Protein AF-A0A7V5NWN8-F1 (afdb_monomer_lite)

Foldseek 3Di:
DDDDDDDDPPPQAQFDDPCCVVVVCVGPGRVVVVCVVCVVVVHDDDDPPD

Secondary structure (DSSP, 8-state):
---------TT--SS--TTGGGGT-TT--HHHHHHHHHHHTT-----TT-

Sequence (50 aa):
MGRAFLLVMDSLGIGGAPDADKYGDEGANTLGAIARRFADEDIPFSIPFL

pLDDT: mean 96.24, std 4.05, range [72.12, 98.56]

Structure (mmCIF, N/CA/C/O backbone):
data_AF-A0A7V5NWN8-F1
#
_entry.id   AF-A0A7V5NWN8-F1
#
loop_
_atom_site.group_PDB
_atom_site.id
_atom_site.type_symbol
_atom_site.label_atom_id
_atom_site.label_alt_id
_atom_site.label_comp_id
_atom_site.label_asym_id
_atom_site.label_entity_id
_atom_site.label_seq_id
_atom_site.pdbx_PDB_ins_code
_atom_site.Cartn_x
_atom_site.Cartn_y
_atom_site.Cartn_z
_atom_site.occupancy
_atom_site.B_iso_or_equiv
_atom_site.auth_seq_id
_atom_site.auth_comp_id
_atom_site.auth_asym_id
_atom_site.auth_atom_id
_atom_site.pdbx_PDB_model_num
ATOM 1 N N . MET A 1 1 ? -7.819 -3.633 33.389 1.00 72.12 1 MET A N 1
ATOM 2 C CA . MET A 1 1 ? -7.387 -2.602 32.419 1.00 72.12 1 MET A CA 1
ATOM 3 C C . MET A 1 1 ? -6.838 -3.312 31.188 1.00 72.12 1 MET A C 1
ATOM 5 O O . MET A 1 1 ? -5.940 -4.130 31.352 1.00 72.12 1 MET A O 1
ATOM 9 N N . GLY A 1 2 ? -7.394 -3.073 29.998 1.00 90.12 2 GLY A N 1
ATOM 10 C CA . GLY A 1 2 ? -6.849 -3.608 28.741 1.00 90.12 2 GLY A CA 1
ATOM 11 C C . GLY A 1 2 ? -5.670 -2.764 28.250 1.00 90.12 2 GLY A C 1
ATOM 12 O O . GLY A 1 2 ? -5.637 -1.563 28.504 1.00 90.12 2 GLY A O 1
ATOM 13 N N . ARG A 1 3 ? -4.693 -3.385 27.582 1.00 95.19 3 ARG A N 1
ATOM 14 C CA . ARG A 1 3 ? -3.562 -2.701 26.930 1.00 95.19 3 ARG A CA 1
ATOM 15 C C . ARG A 1 3 ? -3.628 -2.975 25.430 1.00 95.19 3 ARG A C 1
ATOM 17 O O . ARG A 1 3 ? -3.964 -4.093 25.051 1.00 95.19 3 ARG A O 1
ATOM 24 N N . ALA A 1 4 ? -3.269 -1.989 24.617 1.00 96.62 4 ALA A N 1
ATOM 25 C CA . ALA A 1 4 ? -3.136 -2.117 23.169 1.00 96.62 4 ALA A CA 1
ATOM 26 C C . ALA A 1 4 ? -1.771 -1.582 22.720 1.00 96.62 4 ALA A C 1
ATOM 28 O O . ALA A 1 4 ? -1.244 -0.648 23.326 1.00 96.62 4 ALA A O 1
ATOM 29 N N . PHE A 1 5 ? -1.228 -2.170 21.654 1.00 96.19 5 PHE A N 1
ATOM 30 C CA . PHE A 1 5 ? -0.041 -1.688 20.953 1.00 96.19 5 PHE A CA 1
ATOM 31 C C . PHE A 1 5 ? -0.466 -1.294 19.543 1.00 96.19 5 PHE A C 1
ATOM 33 O O . PHE A 1 5 ? -1.034 -2.112 18.823 1.00 96.19 5 PHE A O 1
ATOM 40 N N . LEU A 1 6 ? -0.217 -0.042 19.170 1.00 97.12 6 LEU A N 1
ATOM 41 C CA . LEU A 1 6 ? -0.495 0.471 17.835 1.00 97.12 6 LEU A CA 1
ATOM 42 C C . LEU A 1 6 ? 0.829 0.611 17.089 1.00 97.12 6 LEU A C 1
ATOM 44 O O . LEU A 1 6 ? 1.722 1.319 17.551 1.00 97.12 6 LEU A O 1
ATOM 48 N N . LEU A 1 7 ? 0.936 -0.058 15.945 1.00 96.94 7 LEU A N 1
ATOM 49 C CA . LEU A 1 7 ? 2.045 0.100 15.012 1.00 96.94 7 LEU A CA 1
ATOM 50 C C . LEU A 1 7 ? 1.498 0.691 13.716 1.00 96.94 7 LEU A C 1
ATOM 52 O O . LEU A 1 7 ? 0.544 0.161 13.151 1.00 96.94 7 LEU A O 1
ATOM 56 N N . VAL A 1 8 ? 2.102 1.785 13.260 1.00 97.06 8 VAL A N 1
ATOM 57 C CA . VAL A 1 8 ? 1.770 2.430 11.987 1.00 97.06 8 VAL A CA 1
ATOM 58 C C . VAL A 1 8 ? 2.978 2.290 11.076 1.00 97.06 8 VAL A C 1
ATOM 60 O O . VAL A 1 8 ? 4.046 2.821 11.372 1.00 97.06 8 VAL A O 1
ATOM 63 N N . MET A 1 9 ? 2.810 1.556 9.980 1.00 97.19 9 MET A N 1
ATOM 64 C CA . MET A 1 9 ? 3.784 1.523 8.892 1.00 97.19 9 MET A CA 1
ATOM 65 C C . MET A 1 9 ? 3.442 2.669 7.944 1.00 97.19 9 MET A C 1
ATOM 67 O O . MET A 1 9 ? 2.581 2.524 7.077 1.00 97.19 9 MET A O 1
ATOM 71 N N . ASP A 1 10 ? 4.050 3.831 8.184 1.00 98.00 10 ASP A N 1
ATOM 72 C CA . ASP A 1 10 ? 3.730 5.053 7.446 1.00 98.00 10 ASP A CA 1
ATOM 73 C C . ASP A 1 10 ? 3.911 4.846 5.934 1.00 98.00 10 ASP A C 1
ATOM 75 O O . ASP A 1 10 ? 4.899 4.262 5.489 1.00 98.00 10 ASP A O 1
ATOM 79 N N . SER A 1 11 ? 2.936 5.303 5.148 1.00 96.50 11 SER A N 1
ATOM 80 C CA . SER A 1 11 ? 2.849 5.180 3.682 1.00 96.50 11 SER A CA 1
ATOM 81 C C . SER A 1 11 ? 2.830 3.76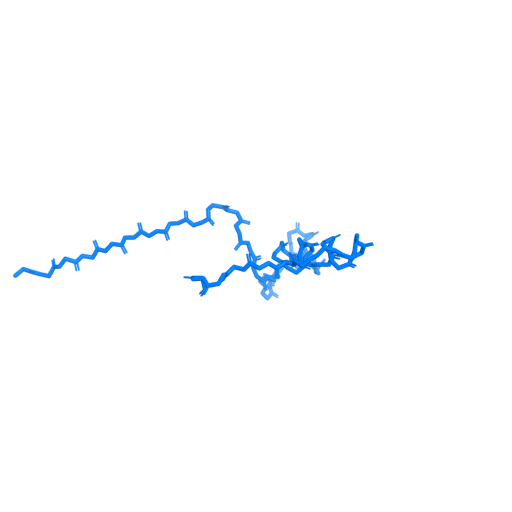3 3.063 1.00 96.50 11 SER A C 1
ATOM 83 O O . SER A 1 11 ? 2.761 3.644 1.835 1.00 96.50 11 SER A O 1
ATOM 85 N N . LEU A 1 12 ? 2.842 2.674 3.849 1.00 97.25 12 LEU A N 1
ATOM 86 C CA . LEU A 1 12 ? 2.878 1.298 3.321 1.00 97.25 12 LEU A CA 1
ATOM 87 C C . LEU A 1 12 ? 1.502 0.819 2.808 1.00 97.25 12 LEU A C 1
ATOM 89 O O . LEU A 1 12 ? 0.829 -0.005 3.428 1.00 97.25 12 LEU A O 1
ATOM 93 N N . GLY A 1 13 ? 1.080 1.337 1.653 1.00 97.12 13 GLY A N 1
ATOM 94 C CA . GLY A 1 13 ? -0.155 0.934 0.975 1.00 97.12 13 GLY A CA 1
ATOM 95 C C . GLY A 1 13 ? -0.085 -0.464 0.342 1.00 97.12 13 GLY A C 1
ATOM 96 O O . GLY A 1 13 ? 0.949 -0.870 -0.190 1.00 97.12 13 GLY A O 1
ATOM 97 N N . ILE A 1 14 ? -1.212 -1.182 0.341 1.00 96.88 14 ILE A N 1
ATOM 98 C CA . ILE A 1 14 ? -1.351 -2.546 -0.219 1.00 96.88 14 ILE A CA 1
ATOM 99 C C . ILE A 1 14 ? -2.197 -2.600 -1.507 1.00 96.88 14 ILE A C 1
ATOM 101 O O . ILE A 1 14 ? -2.662 -3.662 -1.914 1.00 96.88 14 ILE A O 1
ATOM 105 N N . GLY A 1 15 ? -2.409 -1.444 -2.138 1.00 97.31 15 GLY A N 1
ATOM 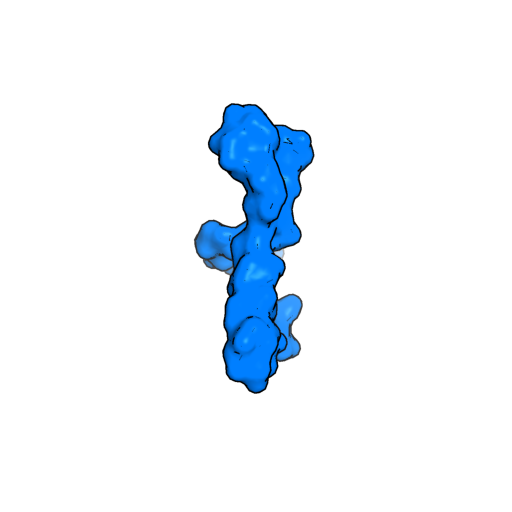106 C CA . GLY A 1 15 ? -3.288 -1.252 -3.291 1.00 97.31 15 GLY A CA 1
ATOM 107 C C . GLY A 1 15 ? -4.113 0.027 -3.151 1.00 97.31 15 GLY A C 1
ATOM 108 O O . GLY A 1 15 ? -4.308 0.521 -2.039 1.00 97.31 15 GLY A O 1
ATOM 109 N N . GLY A 1 16 ? -4.568 0.566 -4.280 1.00 96.88 16 GLY A N 1
ATOM 110 C CA . GLY A 1 16 ? -5.393 1.767 -4.331 1.00 96.88 16 GLY A CA 1
ATOM 111 C C . GLY A 1 16 ? -6.756 1.543 -3.682 1.00 96.88 16 GLY A C 1
ATOM 112 O O . GLY A 1 16 ? -7.334 0.456 -3.768 1.00 96.88 16 GLY A O 1
ATOM 113 N N . ALA A 1 17 ? -7.271 2.583 -3.028 1.00 96.62 17 ALA A N 1
ATOM 114 C CA . ALA A 1 17 ? -8.638 2.596 -2.527 1.00 96.62 17 ALA A CA 1
ATOM 115 C C . ALA A 1 17 ? -9.653 2.591 -3.693 1.00 96.62 17 ALA A C 1
ATOM 117 O O . ALA A 1 17 ? -9.290 2.924 -4.824 1.00 96.62 17 ALA A O 1
ATOM 118 N N . PRO A 1 18 ? -10.934 2.251 -3.444 1.00 97.56 18 PRO A N 1
ATOM 119 C CA . PRO A 1 18 ? -11.962 2.237 -4.489 1.00 97.56 18 PRO A CA 1
ATOM 120 C C . PRO A 1 18 ? -12.175 3.572 -5.220 1.00 97.56 18 PRO A C 1
ATOM 122 O O . PRO A 1 18 ? -12.791 3.579 -6.278 1.00 97.56 18 PRO A O 1
ATOM 125 N N . ASP A 1 19 ? -11.713 4.684 -4.651 1.00 98.06 19 ASP A N 1
ATOM 126 C CA . ASP A 1 19 ? -11.819 6.044 -5.180 1.00 98.06 19 ASP A CA 1
ATOM 127 C C . ASP A 1 19 ? -10.469 6.645 -5.604 1.00 98.06 19 ASP A C 1
ATOM 129 O O . ASP A 1 19 ? -10.359 7.861 -5.759 1.00 98.06 19 ASP A O 1
ATOM 133 N N . ALA A 1 20 ? -9.438 5.813 -5.790 1.00 98.31 20 ALA A N 1
ATOM 134 C CA . ALA A 1 20 ? -8.101 6.253 -6.191 1.00 98.31 20 ALA A CA 1
ATOM 135 C C . ALA A 1 20 ? -8.093 7.052 -7.512 1.00 98.31 20 ALA A C 1
ATOM 137 O O . ALA A 1 20 ? -7.271 7.949 -7.691 1.00 98.31 20 ALA A O 1
ATOM 138 N N . ASP A 1 21 ? -9.047 6.789 -8.408 1.00 98.00 21 ASP A N 1
ATOM 139 C CA . ASP A 1 21 ? -9.264 7.529 -9.656 1.00 98.00 21 ASP A CA 1
ATOM 140 C C . ASP A 1 21 ? -9.500 9.030 -9.421 1.00 98.00 21 ASP A C 1
ATOM 142 O O . ASP A 1 21 ? -8.973 9.871 -10.150 1.00 98.00 21 ASP A O 1
ATOM 146 N N . LYS A 1 22 ? -10.214 9.392 -8.350 1.00 98.56 22 LYS A N 1
ATOM 147 C CA . LYS A 1 22 ? -10.490 10.795 -7.996 1.00 98.56 22 LYS A CA 1
ATOM 148 C C . LYS A 1 22 ? -9.245 11.566 -7.571 1.00 98.56 22 LYS A C 1
ATOM 150 O O . LYS A 1 22 ? -9.254 12.796 -7.610 1.00 98.56 22 LYS A O 1
ATOM 155 N N . TYR A 1 23 ? -8.204 10.851 -7.156 1.00 97.62 23 TYR A N 1
ATOM 156 C CA . TYR A 1 23 ? -6.942 11.413 -6.682 1.00 97.62 23 TYR A CA 1
ATOM 157 C C . TYR A 1 23 ? -5.818 11.289 -7.717 1.00 97.62 23 TYR A C 1
ATOM 159 O O . TYR A 1 23 ? -4.726 11.798 -7.489 1.00 97.62 23 TYR A O 1
ATOM 167 N N . GLY A 1 24 ? -6.086 10.672 -8.875 1.00 97.62 24 GLY A N 1
ATOM 168 C CA . GLY A 1 24 ? -5.059 10.383 -9.877 1.00 97.62 24 GLY A CA 1
ATOM 169 C C . GLY A 1 24 ? -4.126 9.230 -9.489 1.00 97.62 24 GLY A C 1
ATOM 170 O O . GLY A 1 24 ? -3.075 9.076 -10.102 1.00 97.62 24 GLY A O 1
ATOM 171 N N . ASP A 1 25 ? -4.526 8.412 -8.512 1.00 97.88 25 ASP A N 1
ATOM 172 C CA . ASP A 1 25 ? -3.757 7.289 -7.962 1.00 97.88 25 ASP A CA 1
ATOM 173 C C . ASP A 1 25 ? -4.246 5.931 -8.500 1.00 97.88 25 ASP A C 1
ATOM 175 O O . ASP A 1 25 ? -4.038 4.878 -7.887 1.00 97.88 25 ASP A O 1
ATOM 179 N N . GLU A 1 26 ? -4.937 5.923 -9.643 1.00 97.81 26 GLU A N 1
ATOM 180 C CA . GLU A 1 26 ? -5.414 4.688 -10.263 1.00 97.81 26 GLU A CA 1
ATOM 181 C C . GLU A 1 26 ? -4.247 3.706 -10.481 1.00 97.81 26 GLU A C 1
ATOM 183 O O . GLU A 1 26 ? -3.212 4.034 -11.060 1.00 97.81 26 GLU A O 1
ATOM 188 N N . GLY A 1 27 ? -4.404 2.479 -9.975 1.00 95.88 27 GLY A N 1
ATOM 189 C CA . GLY A 1 27 ? -3.376 1.440 -10.051 1.00 95.88 27 GLY A CA 1
ATOM 190 C C . GLY A 1 27 ? -2.243 1.546 -9.020 1.00 95.88 27 GLY A C 1
ATOM 191 O O . GLY A 1 27 ? -1.363 0.682 -9.024 1.00 95.88 27 GLY A O 1
ATOM 192 N N . ALA A 1 28 ? -2.254 2.532 -8.115 1.00 97.81 28 ALA A N 1
ATOM 193 C CA . ALA A 1 28 ? -1.257 2.640 -7.052 1.00 97.81 28 ALA A CA 1
ATOM 194 C C . ALA A 1 28 ? -1.216 1.368 -6.185 1.00 97.81 28 ALA A C 1
ATOM 196 O O . ALA A 1 28 ? -2.238 0.872 -5.715 1.00 97.81 28 ALA A O 1
ATOM 197 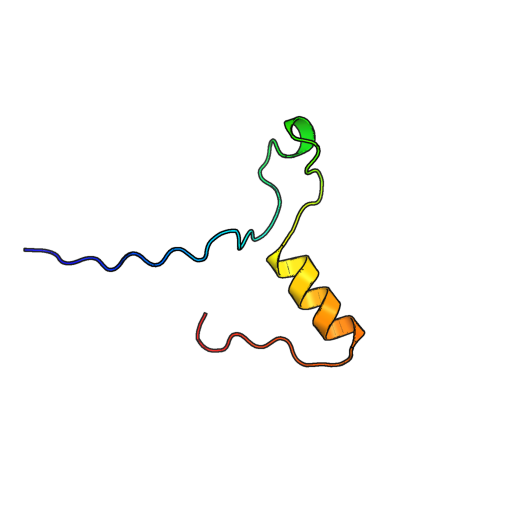N N . ASN A 1 29 ? -0.023 0.816 -5.962 1.00 98.25 29 ASN A N 1
ATOM 198 C CA . ASN A 1 29 ? 0.184 -0.327 -5.073 1.00 98.25 29 ASN A CA 1
ATOM 199 C C . ASN A 1 29 ? 1.623 -0.321 -4.543 1.00 98.25 29 ASN A C 1
ATOM 201 O O . ASN A 1 29 ? 2.522 -0.861 -5.186 1.00 98.25 29 ASN A O 1
ATOM 205 N N . THR A 1 30 ? 1.846 0.302 -3.382 1.00 98.12 30 THR A N 1
ATOM 206 C CA . THR A 1 30 ? 3.191 0.498 -2.816 1.00 98.12 30 THR A CA 1
ATOM 207 C C . THR A 1 30 ? 3.887 -0.829 -2.519 1.00 98.12 30 THR A C 1
ATOM 209 O O . THR A 1 30 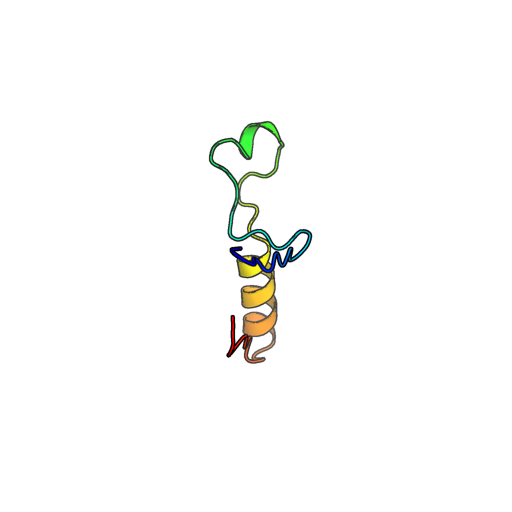? 4.966 -1.084 -3.053 1.00 98.12 30 THR A O 1
ATOM 212 N N . LEU A 1 31 ? 3.269 -1.709 -1.723 1.00 97.81 31 LEU A N 1
ATOM 213 C CA . LEU A 1 31 ? 3.859 -3.006 -1.377 1.00 97.81 31 LEU A CA 1
ATOM 214 C C . LEU A 1 31 ? 4.086 -3.877 -2.623 1.00 97.81 31 LEU A C 1
ATOM 216 O O . LEU A 1 31 ? 5.135 -4.504 -2.757 1.00 97.81 31 LEU A O 1
ATOM 220 N N . GLY A 1 32 ? 3.138 -3.874 -3.565 1.00 97.56 32 GLY A N 1
ATOM 221 C CA . GLY A 1 32 ? 3.259 -4.602 -4.827 1.00 97.56 32 GLY A CA 1
ATOM 222 C C . GLY A 1 32 ? 4.372 -4.068 -5.733 1.00 97.56 32 GLY A C 1
ATOM 223 O O . GLY A 1 32 ? 5.079 -4.859 -6.355 1.00 97.56 32 GLY A O 1
ATOM 224 N N . ALA A 1 33 ? 4.566 -2.748 -5.798 1.00 97.88 33 ALA A N 1
ATOM 225 C CA . ALA A 1 33 ? 5.656 -2.131 -6.553 1.00 97.88 33 ALA A CA 1
ATOM 226 C C . ALA A 1 33 ? 7.027 -2.470 -5.949 1.00 97.88 33 ALA A C 1
ATOM 228 O O . ALA A 1 33 ? 7.950 -2.803 -6.691 1.00 97.88 33 ALA A O 1
ATOM 229 N N . ILE A 1 34 ? 7.146 -2.467 -4.615 1.00 97.88 34 ILE A N 1
ATOM 230 C CA . ILE A 1 34 ? 8.362 -2.900 -3.909 1.00 97.88 34 ILE A CA 1
ATOM 231 C C . ILE A 1 34 ? 8.648 -4.374 -4.211 1.00 97.88 34 ILE A C 1
ATOM 233 O O . ILE A 1 34 ? 9.737 -4.699 -4.671 1.00 97.88 34 ILE A O 1
ATOM 237 N N . ALA A 1 35 ? 7.668 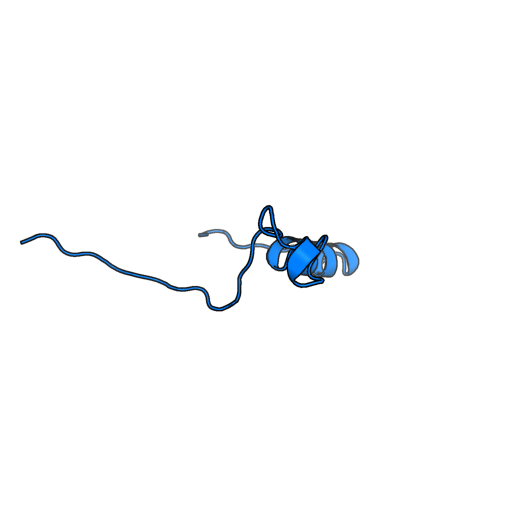-5.261 -4.023 1.00 97.50 35 ALA A N 1
ATOM 238 C CA . ALA A 1 35 ? 7.845 -6.690 -4.280 1.00 97.50 35 ALA A CA 1
ATOM 239 C C . ALA A 1 35 ? 8.258 -6.972 -5.736 1.00 97.50 35 ALA A C 1
ATOM 241 O O . ALA A 1 35 ? 9.148 -7.784 -5.983 1.00 97.50 35 ALA A O 1
ATOM 242 N N . ARG A 1 36 ? 7.660 -6.256 -6.699 1.00 98.06 36 ARG A N 1
ATOM 243 C CA . ARG A 1 36 ? 8.029 -6.343 -8.117 1.00 98.06 36 ARG A CA 1
ATOM 244 C C . ARG A 1 36 ? 9.468 -5.902 -8.355 1.00 98.06 36 ARG A C 1
ATOM 246 O O . ARG A 1 36 ? 10.206 -6.615 -9.015 1.00 98.06 36 ARG A O 1
ATOM 253 N N . ARG A 1 37 ? 9.886 -4.783 -7.758 1.00 98.31 37 ARG A N 1
ATOM 254 C CA . ARG A 1 37 ? 11.254 -4.274 -7.894 1.00 98.31 37 ARG A CA 1
ATOM 255 C C . ARG A 1 37 ? 12.302 -5.291 -7.440 1.00 98.31 37 ARG A C 1
ATOM 257 O O . ARG A 1 37 ? 13.329 -5.402 -8.095 1.00 98.31 37 ARG A O 1
ATOM 264 N N . PHE A 1 38 ? 12.041 -6.008 -6.348 1.00 98.25 38 PHE A N 1
ATOM 265 C CA . PHE A 1 38 ? 12.904 -7.086 -5.849 1.00 98.25 38 PHE A CA 1
ATOM 266 C C . PHE A 1 38 ? 12.938 -8.281 -6.808 1.00 98.25 38 PHE A C 1
ATOM 268 O O . PHE A 1 38 ? 14.017 -8.768 -7.138 1.00 98.25 38 PHE A O 1
ATOM 275 N N . ALA A 1 39 ? 11.771 -8.708 -7.300 1.00 97.62 39 ALA A N 1
ATOM 276 C CA . ALA A 1 39 ? 11.679 -9.776 -8.291 1.00 97.62 39 ALA A CA 1
ATOM 277 C C . ALA A 1 39 ? 12.437 -9.433 -9.587 1.00 97.62 39 ALA A C 1
ATOM 279 O O . ALA A 1 39 ? 13.119 -10.294 -10.133 1.00 97.62 39 ALA A O 1
ATOM 280 N N . ASP A 1 40 ? 12.380 -8.176 -10.037 1.00 98.31 40 ASP A N 1
ATOM 281 C CA . ASP A 1 40 ? 13.097 -7.700 -11.227 1.00 98.31 40 ASP A CA 1
ATOM 282 C C . ASP A 1 40 ? 14.632 -7.743 -11.058 1.00 98.31 40 ASP A C 1
ATOM 284 O O . ASP A 1 40 ? 15.356 -7.815 -12.050 1.00 98.31 40 ASP A O 1
ATOM 288 N N . GLU A 1 41 ? 15.145 -7.706 -9.822 1.00 98.00 41 GLU A N 1
ATOM 289 C CA . GLU A 1 41 ? 16.580 -7.869 -9.517 1.00 98.00 41 GLU A CA 1
ATOM 290 C C . GLU A 1 41 ? 16.976 -9.305 -9.182 1.00 98.00 41 GLU A C 1
ATOM 292 O O . GLU A 1 41 ? 18.135 -9.548 -8.847 1.00 98.00 41 GLU A O 1
ATOM 297 N N . ASP A 1 42 ? 16.033 -10.247 -9.244 1.00 97.00 42 ASP A N 1
ATOM 298 C CA . ASP A 1 42 ? 16.225 -11.627 -8.792 1.00 97.00 42 ASP A CA 1
ATOM 299 C C . ASP A 1 42 ? 16.657 -11.703 -7.307 1.00 97.00 42 ASP A C 1
ATOM 301 O O . ASP A 1 42 ? 17.391 -12.593 -6.871 1.00 97.00 42 ASP A O 1
ATOM 305 N N . ILE A 1 43 ? 16.197 -10.732 -6.504 1.00 96.81 43 ILE A N 1
ATOM 306 C CA . ILE A 1 43 ? 16.433 -10.657 -5.060 1.00 96.81 43 ILE A CA 1
ATOM 307 C C . ILE A 1 43 ? 15.153 -11.090 -4.332 1.00 96.81 43 ILE A C 1
ATOM 309 O O . ILE A 1 43 ? 14.077 -10.551 -4.600 1.00 96.81 43 ILE A O 1
ATOM 313 N N . PRO A 1 44 ? 15.223 -12.009 -3.351 1.00 94.19 44 PRO A N 1
ATOM 314 C CA . PRO A 1 44 ? 14.057 -12.370 -2.554 1.00 94.19 44 PRO A CA 1
ATOM 315 C C . PRO A 1 44 ? 13.510 -11.177 -1.758 1.00 94.19 44 PRO A C 1
ATOM 317 O O . PRO A 1 44 ? 14.187 -10.635 -0.882 1.00 94.19 44 PRO A O 1
ATOM 320 N N . PHE A 1 45 ? 12.252 -10.808 -2.002 1.00 96.69 45 PHE A N 1
ATOM 321 C CA . PHE A 1 45 ? 11.500 -9.944 -1.094 1.00 96.69 45 PHE A CA 1
ATOM 322 C C . PHE A 1 45 ? 10.949 -10.788 0.061 1.00 96.69 45 PHE A C 1
ATOM 324 O O . PHE A 1 45 ? 10.143 -11.691 -0.163 1.00 96.69 45 PHE A O 1
ATOM 331 N N . SER A 1 46 ? 11.395 -10.525 1.291 1.00 95.44 46 SER A N 1
ATOM 332 C CA . SER A 1 46 ? 11.028 -11.324 2.465 1.00 95.44 46 SER A CA 1
ATOM 333 C C . SER A 1 46 ? 10.686 -10.442 3.661 1.00 95.44 46 SER A C 1
ATOM 335 O O . SER A 1 46 ? 11.488 -9.615 4.092 1.00 95.44 46 SER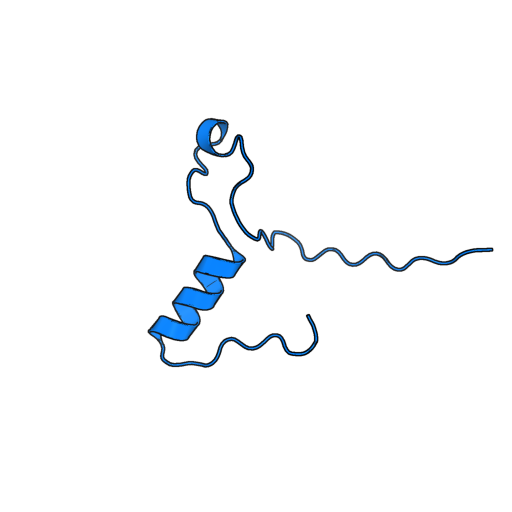 A O 1
ATOM 337 N N . ILE A 1 47 ? 9.492 -10.659 4.207 1.00 93.88 47 ILE A N 1
ATOM 338 C CA . ILE A 1 47 ? 8.958 -10.015 5.412 1.00 93.88 47 ILE A CA 1
ATOM 339 C C . ILE A 1 47 ? 8.439 -11.110 6.360 1.00 93.88 47 ILE A C 1
ATOM 341 O O . ILE A 1 47 ? 7.244 -11.244 6.564 1.00 93.88 47 ILE A O 1
ATOM 345 N N . PRO A 1 48 ? 9.320 -11.956 6.924 1.00 93.94 48 PRO A N 1
ATOM 346 C CA . PRO A 1 48 ? 8.936 -13.247 7.513 1.00 93.94 48 PRO A CA 1
ATOM 347 C C . PRO A 1 48 ? 8.079 -13.156 8.786 1.00 93.94 48 PRO A C 1
ATOM 349 O O . PRO A 1 48 ? 7.551 -14.169 9.240 1.00 93.94 48 PRO A O 1
ATOM 352 N N . PHE A 1 49 ? 7.983 -11.968 9.383 1.00 93.75 49 PHE A N 1
ATOM 353 C CA . PHE A 1 49 ? 7.233 -11.711 10.615 1.00 93.75 49 PHE A CA 1
ATOM 354 C C . PHE A 1 49 ? 6.136 -10.654 10.436 1.00 93.75 49 PHE A C 1
ATOM 356 O O . PHE A 1 49 ? 5.547 -10.232 11.433 1.00 93.75 49 PHE A O 1
ATOM 363 N N . LEU A 1 50 ? 5.905 -10.214 9.194 1.00 86.31 50 LEU A N 1
ATOM 364 C CA . LEU A 1 50 ? 4.703 -9.483 8.809 1.00 86.31 50 LEU A CA 1
ATOM 365 C C . LEU A 1 50 ? 3.694 -10.482 8.238 1.00 86.31 50 LEU A C 1
ATOM 367 O O . LEU A 1 50 ? 2.512 -10.387 8.628 1.00 86.31 50 LEU A O 1
#

Radius of gyration: 15.03 Å; chains: 1; bounding box: 28×25×44 Å

Organism: NCBI:txid287478

InterPro domains:
  IPR017850 Alkaline-phosphatase-like, core domain superfamily [G3DSA:3.40.720.10] (1-50)
  IPR017850 Alkaline-phosphatase-like, core domain superfamily [SSF53649] (2-36)